Protein AF-A0A100WDU2-F1 (afdb_monomer_lite)

InterPro domains:
  IPR036661 Luciferase-like domain superfamily [G3DSA:3.20.20.30] (2-84)
  IPR036661 Luciferase-like domain superfamily [SSF51679] (5-73)
  IPR051260 Diverse substrate monooxygenases [PTHR30011] (5-73)

Foldseek 3Di:
DDDDDQDDFLLSSLVVQVVCVVVVVDLDDDDDDPDPPVRVVCCVVGNQVNCVVVVNDDPDQPDDDPCSVVVHDDPVVVVVVVVD

Sequence (84 aa):
MLLPQYVGTAAQVADQIEESFRAGEADGVMVSAAQSPGTFNDFVDYVVPELQRRGLFRTEYQGDTLRDHLGLSSTTERVAHAVA

Radius of gyration: 16.32 Å; chains: 1; bounding box: 39×32×44 Å

pLDDT: mean 88.61, std 13.29, range [47.75, 98.44]

Structure (mmCIF, N/CA/C/O backbone):
data_AF-A0A100WDU2-F1
#
_entry.id   AF-A0A100WDU2-F1
#
loop_
_atom_site.group_PDB
_atom_site.id
_atom_site.type_symbol
_atom_site.label_atom_id
_atom_site.label_alt_id
_atom_site.label_comp_id
_atom_site.label_asym_id
_atom_site.label_entity_id
_atom_site.label_seq_id
_atom_site.pdbx_PDB_ins_code
_atom_site.Cartn_x
_atom_site.Cartn_y
_atom_site.Cartn_z
_atom_site.occupancy
_atom_site.B_iso_or_equiv
_atom_site.auth_seq_id
_atom_site.auth_comp_id
_atom_site.auth_asym_id
_atom_site.auth_atom_id
_atom_site.pdbx_PDB_model_num
ATOM 1 N N . MET A 1 1 ? -1.894 21.379 -10.119 1.00 47.75 1 MET A N 1
ATOM 2 C CA . MET A 1 1 ? -0.721 20.524 -9.848 1.00 47.75 1 MET A CA 1
ATOM 3 C C . MET A 1 1 ? -1.258 19.161 -9.483 1.00 47.75 1 MET A C 1
ATOM 5 O O . MET A 1 1 ? -2.020 19.081 -8.530 1.00 47.75 1 MET A O 1
ATOM 9 N N . LEU A 1 2 ? -1.019 18.161 -10.332 1.00 68.06 2 LEU A N 1
ATOM 10 C CA . LEU A 1 2 ? -1.573 16.821 -10.149 1.00 68.06 2 LEU A CA 1
ATOM 11 C C . LEU A 1 2 ? -0.715 16.029 -9.151 1.00 68.06 2 LEU A C 1
ATOM 13 O O . LEU A 1 2 ? 0.455 16.344 -8.981 1.00 68.06 2 LEU A O 1
ATOM 17 N N . LEU A 1 3 ? -1.358 15.074 -8.481 1.00 79.25 3 LEU A N 1
ATOM 18 C CA . LEU A 1 3 ? -0.901 14.213 -7.379 1.00 79.25 3 LEU A CA 1
ATOM 19 C C . LEU A 1 3 ? 0.593 13.800 -7.422 1.00 79.25 3 LEU A C 1
ATOM 21 O O . LEU A 1 3 ? 1.146 13.676 -8.516 1.00 79.25 3 LEU A O 1
ATOM 25 N N . PRO A 1 4 ? 1.228 13.516 -6.262 1.00 83.69 4 PRO A N 1
ATOM 26 C CA . PRO A 1 4 ? 2.583 12.961 -6.213 1.00 83.69 4 PRO A CA 1
ATOM 27 C C . PRO A 1 4 ? 2.735 11.754 -7.146 1.00 83.69 4 PRO A C 1
ATOM 29 O O . PRO A 1 4 ? 1.885 10.861 -7.163 1.00 83.69 4 PRO A O 1
ATOM 32 N N . GLN A 1 5 ? 3.806 11.739 -7.942 1.00 88.88 5 GLN A N 1
ATOM 33 C CA . GLN A 1 5 ? 4.098 10.646 -8.867 1.00 88.88 5 GLN A CA 1
ATOM 34 C C . GLN A 1 5 ? 5.139 9.711 -8.259 1.00 88.88 5 GLN A C 1
ATOM 36 O O . GLN A 1 5 ? 6.299 10.081 -8.106 1.00 88.88 5 GLN A O 1
ATOM 41 N N . TYR A 1 6 ? 4.721 8.483 -7.970 1.00 90.88 6 TYR A N 1
ATOM 42 C CA . TYR A 1 6 ? 5.598 7.417 -7.503 1.00 90.88 6 TYR A CA 1
ATOM 43 C C . TYR A 1 6 ? 6.112 6.637 -8.716 1.00 90.88 6 TYR A C 1
ATOM 45 O O . TYR A 1 6 ? 5.334 5.993 -9.420 1.00 90.88 6 TYR A O 1
ATOM 53 N N . VAL A 1 7 ? 7.416 6.721 -8.989 1.00 92.25 7 VAL A N 1
ATOM 54 C CA . VAL A 1 7 ? 8.056 6.068 -10.142 1.00 92.25 7 VAL A CA 1
ATOM 55 C C . VAL A 1 7 ? 9.293 5.316 -9.670 1.00 92.25 7 VAL A C 1
ATOM 57 O O . VAL A 1 7 ? 10.147 5.886 -8.996 1.00 92.25 7 VAL A O 1
ATOM 60 N N . GLY A 1 8 ? 9.400 4.039 -10.032 1.00 94.81 8 GLY A N 1
ATOM 61 C CA . GLY A 1 8 ? 10.530 3.193 -9.661 1.00 94.81 8 GLY A CA 1
ATOM 62 C C . GLY A 1 8 ? 10.180 1.711 -9.698 1.00 94.81 8 GLY A C 1
ATOM 63 O O . GLY A 1 8 ? 9.140 1.315 -10.225 1.00 94.81 8 GLY A O 1
ATOM 64 N N . THR A 1 9 ? 11.054 0.887 -9.126 1.00 97.62 9 THR A N 1
ATOM 65 C CA . THR A 1 9 ? 10.756 -0.525 -8.864 1.00 97.62 9 THR A CA 1
ATOM 66 C C . THR A 1 9 ? 9.681 -0.656 -7.785 1.00 97.62 9 THR A C 1
ATOM 68 O O . THR A 1 9 ? 9.445 0.269 -7.007 1.00 97.62 9 THR A O 1
ATOM 71 N N . ALA A 1 10 ? 9.058 -1.830 -7.679 1.00 97.44 10 ALA A N 1
ATOM 72 C CA . ALA A 1 10 ? 8.047 -2.075 -6.652 1.00 97.44 10 ALA A CA 1
ATOM 73 C C . ALA A 1 10 ? 8.560 -1.831 -5.224 1.00 97.44 10 ALA A C 1
ATOM 75 O O . ALA A 1 10 ? 7.854 -1.237 -4.412 1.00 97.44 10 ALA A O 1
ATOM 76 N N . ALA A 1 11 ? 9.814 -2.206 -4.945 1.00 98.06 11 ALA A N 1
ATOM 77 C CA . ALA A 1 11 ? 10.457 -1.931 -3.665 1.00 98.06 11 ALA A CA 1
ATOM 78 C C . ALA A 1 11 ? 10.607 -0.424 -3.410 1.00 98.06 11 ALA A C 1
ATOM 80 O O . ALA A 1 11 ? 10.254 0.031 -2.330 1.00 98.06 11 ALA A O 1
ATOM 81 N N . GLN A 1 12 ? 11.039 0.352 -4.411 1.00 98.12 12 GLN A N 1
ATOM 82 C CA . GLN A 1 12 ? 11.186 1.808 -4.287 1.00 98.12 12 GLN A CA 1
ATOM 83 C C . GLN A 1 12 ? 9.844 2.517 -4.089 1.00 98.12 12 GLN A C 1
ATOM 85 O O . GLN A 1 12 ? 9.766 3.501 -3.359 1.00 98.12 12 GLN A O 1
ATOM 90 N N . VAL A 1 13 ? 8.782 2.052 -4.750 1.00 97.06 13 VAL A N 1
ATOM 91 C CA . VAL A 1 13 ? 7.432 2.595 -4.543 1.00 97.06 13 VAL A CA 1
ATOM 92 C C . VAL A 1 13 ? 6.934 2.253 -3.136 1.00 97.06 13 VAL A C 1
ATOM 94 O O . VAL A 1 13 ? 6.411 3.128 -2.450 1.00 97.06 13 VAL A O 1
ATOM 97 N N . ALA A 1 14 ? 7.145 1.018 -2.672 1.00 97.56 14 ALA A N 1
ATOM 98 C CA . ALA A 1 14 ? 6.803 0.614 -1.311 1.00 97.56 14 ALA A CA 1
ATOM 99 C C . ALA A 1 14 ? 7.599 1.389 -0.243 1.00 97.56 14 ALA A C 1
ATOM 101 O O . ALA A 1 14 ? 7.014 1.754 0.772 1.00 97.56 14 ALA A O 1
ATOM 102 N N . ASP A 1 15 ? 8.882 1.693 -0.485 1.00 97.56 15 ASP A N 1
ATOM 103 C CA . ASP A 1 15 ? 9.714 2.528 0.398 1.00 97.56 15 ASP A CA 1
ATOM 104 C C . ASP A 1 15 ? 9.098 3.920 0.586 1.00 97.56 15 ASP A C 1
ATOM 106 O O . ASP A 1 15 ? 8.975 4.395 1.710 1.00 97.56 15 ASP A O 1
ATOM 110 N N . GLN A 1 16 ? 8.653 4.550 -0.505 1.00 95.56 16 GLN A N 1
ATOM 111 C CA . GLN A 1 16 ? 8.040 5.879 -0.455 1.00 95.56 16 GLN A CA 1
ATOM 112 C C . GLN A 1 16 ? 6.685 5.869 0.277 1.00 95.56 16 GLN A C 1
ATOM 114 O O . GLN A 1 16 ? 6.381 6.790 1.029 1.00 95.56 16 GLN A O 1
ATOM 119 N N . ILE A 1 17 ? 5.865 4.826 0.086 1.00 95.69 17 ILE A N 1
ATOM 120 C CA . ILE A 1 17 ? 4.597 4.667 0.824 1.00 95.69 17 ILE A CA 1
ATOM 121 C C . ILE A 1 17 ? 4.868 4.454 2.321 1.00 95.69 17 ILE A C 1
ATOM 123 O O . ILE A 1 17 ? 4.186 5.032 3.167 1.00 95.69 17 ILE A O 1
ATOM 127 N N . GLU A 1 18 ? 5.864 3.631 2.653 1.00 96.00 18 GLU A N 1
ATOM 128 C CA . GLU A 1 18 ? 6.280 3.371 4.030 1.00 96.00 18 GLU A CA 1
ATOM 129 C C . GLU A 1 18 ? 6.805 4.632 4.722 1.00 96.00 18 GLU A C 1
ATOM 131 O O . GLU A 1 18 ? 6.473 4.866 5.885 1.00 96.00 18 GLU A O 1
ATOM 136 N N . GLU A 1 19 ? 7.591 5.447 4.020 1.00 95.19 19 GLU A N 1
ATOM 137 C CA . GLU A 1 19 ? 8.103 6.719 4.528 1.00 95.19 19 GLU A CA 1
ATOM 138 C C . GLU A 1 19 ? 6.957 7.658 4.918 1.00 95.19 19 GLU A C 1
ATOM 140 O O . GLU A 1 19 ? 6.893 8.072 6.077 1.00 95.19 19 GLU A O 1
ATOM 145 N N . SER A 1 20 ? 5.999 7.903 4.014 1.00 92.88 20 SER A N 1
ATOM 146 C CA . SER A 1 20 ? 4.822 8.735 4.306 1.00 92.88 20 SER A CA 1
ATOM 147 C C . SER A 1 20 ? 3.993 8.195 5.478 1.00 92.88 20 SER A C 1
ATOM 149 O O . SER A 1 20 ? 3.564 8.963 6.343 1.00 92.88 20 SER A O 1
ATOM 151 N N . PHE A 1 21 ? 3.792 6.874 5.558 1.00 93.75 21 PHE A N 1
ATOM 152 C CA . PHE A 1 21 ? 3.058 6.254 6.667 1.00 93.75 21 PHE A CA 1
ATOM 153 C C . PHE A 1 21 ? 3.784 6.441 8.007 1.00 93.75 21 PHE A C 1
ATOM 155 O O . PHE A 1 21 ? 3.189 6.875 8.993 1.00 93.75 21 PHE A O 1
ATOM 162 N N . ARG A 1 22 ? 5.093 6.164 8.055 1.00 94.94 22 ARG A N 1
ATOM 163 C CA . ARG A 1 22 ? 5.908 6.305 9.275 1.00 94.94 22 ARG A CA 1
ATOM 164 C C . ARG A 1 22 ? 6.089 7.761 9.699 1.00 94.94 22 ARG A C 1
ATOM 166 O O . ARG A 1 22 ? 6.234 8.019 10.892 1.00 94.94 22 ARG A O 1
ATOM 173 N N . ALA A 1 23 ? 6.068 8.692 8.749 1.00 95.69 23 ALA A N 1
ATOM 174 C CA . ALA A 1 23 ? 6.073 10.127 9.007 1.00 95.69 23 ALA A CA 1
ATOM 175 C C . ALA A 1 23 ? 4.721 10.652 9.532 1.00 95.69 23 ALA A C 1
ATOM 177 O O . ALA A 1 23 ? 4.642 11.804 9.958 1.00 95.69 23 ALA A O 1
ATOM 178 N N . GLY A 1 24 ? 3.669 9.822 9.544 1.00 93.38 24 GLY A N 1
ATOM 179 C CA . GLY A 1 24 ? 2.333 10.213 9.995 1.00 93.38 24 GLY A CA 1
ATOM 180 C C . GLY A 1 24 ? 1.614 11.144 9.018 1.00 93.38 24 GLY A C 1
ATOM 181 O O . GLY A 1 24 ? 0.743 11.905 9.431 1.00 93.38 24 GLY A O 1
ATOM 182 N N . GLU A 1 25 ? 1.983 11.116 7.735 1.00 93.00 25 GLU A N 1
ATOM 183 C CA . GLU A 1 25 ? 1.367 11.964 6.707 1.00 93.00 25 GLU A CA 1
ATOM 184 C C . GLU A 1 25 ? -0.037 11.477 6.327 1.00 93.00 25 GLU A C 1
ATOM 186 O O . GLU A 1 25 ? -0.899 12.288 5.983 1.00 93.00 25 GLU A O 1
ATOM 191 N N . ALA A 1 26 ? -0.269 10.160 6.377 1.00 88.81 26 ALA A N 1
ATOM 192 C CA . ALA A 1 26 ? -1.550 9.542 6.054 1.00 88.81 26 ALA A CA 1
ATOM 193 C C . ALA A 1 26 ? -1.697 8.131 6.652 1.00 88.81 26 ALA A C 1
ATOM 195 O O . ALA A 1 26 ? -0.722 7.391 6.765 1.00 88.81 26 ALA A O 1
ATOM 196 N N . ASP A 1 27 ? -2.943 7.727 6.922 1.00 91.31 27 ASP A N 1
ATOM 197 C CA . ASP A 1 27 ? -3.308 6.357 7.334 1.00 91.31 27 ASP A CA 1
ATOM 198 C C . ASP A 1 27 ? -3.437 5.379 6.147 1.00 91.31 27 ASP A C 1
ATOM 200 O O . ASP A 1 27 ? -3.601 4.172 6.323 1.00 91.31 27 ASP A O 1
ATOM 204 N N . GLY A 1 28 ? -3.402 5.892 4.916 1.00 91.38 28 GLY A N 1
ATOM 205 C CA . GLY A 1 28 ? -3.540 5.112 3.692 1.00 91.38 28 GLY A CA 1
ATOM 206 C C . GLY A 1 28 ? -3.343 5.962 2.440 1.00 91.38 28 GLY A C 1
ATOM 207 O O . GLY A 1 28 ? -3.193 7.180 2.512 1.00 91.38 28 GLY A O 1
ATOM 208 N N . VAL A 1 29 ? -3.357 5.314 1.275 1.00 91.69 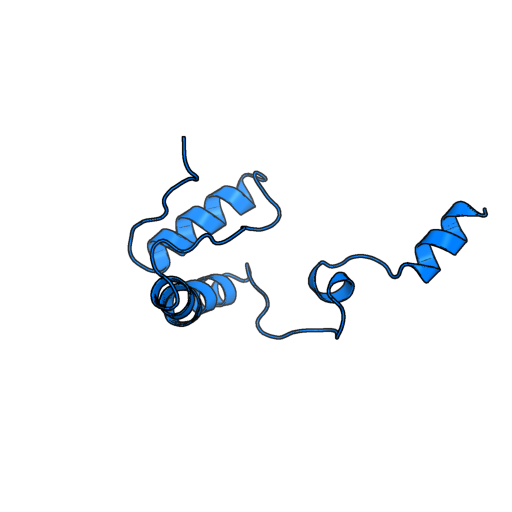29 VAL A N 1
ATOM 209 C CA . VAL A 1 29 ? -3.134 5.972 -0.020 1.00 91.69 29 VAL A CA 1
ATOM 210 C C . VAL A 1 29 ? -4.321 5.784 -0.957 1.00 91.69 29 VAL A C 1
ATOM 212 O O . VAL A 1 29 ? -4.951 4.728 -0.997 1.00 91.69 29 VAL A O 1
ATOM 215 N N . MET A 1 30 ? -4.600 6.811 -1.756 1.00 92.50 30 MET A N 1
ATOM 216 C CA . MET A 1 30 ? -5.528 6.728 -2.881 1.00 92.50 30 MET A CA 1
ATOM 217 C C . MET A 1 30 ? -4.720 6.555 -4.168 1.00 92.50 30 MET A C 1
ATOM 219 O O . MET A 1 30 ? -4.002 7.464 -4.582 1.00 92.50 30 MET A O 1
ATOM 223 N N . VAL A 1 31 ? -4.832 5.389 -4.804 1.00 92.19 31 VAL A N 1
ATOM 224 C CA . VAL A 1 31 ? -4.071 5.067 -6.019 1.00 92.19 31 VAL A CA 1
ATOM 225 C C . VAL A 1 31 ? -4.804 5.600 -7.249 1.00 92.19 31 VAL A C 1
ATOM 227 O O . VAL A 1 31 ? -5.889 5.133 -7.589 1.00 92.19 31 VAL A O 1
ATOM 230 N N . SER A 1 32 ? -4.196 6.570 -7.934 1.00 92.00 32 SER A N 1
ATOM 231 C CA . SER A 1 32 ? -4.678 7.082 -9.220 1.00 92.00 32 SER A CA 1
ATOM 232 C C . SER A 1 32 ? -3.887 6.455 -10.363 1.00 92.00 32 SER A C 1
ATOM 234 O O . SER A 1 32 ? -2.664 6.563 -10.404 1.00 92.00 32 SER A O 1
ATOM 236 N N . ALA A 1 33 ? -4.579 5.836 -11.318 1.00 89.19 33 ALA A N 1
ATOM 237 C CA . ALA A 1 33 ? -3.934 5.203 -12.462 1.00 89.19 33 ALA A CA 1
ATOM 238 C C . ALA A 1 33 ? -3.410 6.232 -13.475 1.00 89.19 33 ALA A C 1
ATOM 240 O O . ALA A 1 33 ? -4.116 7.174 -13.835 1.00 89.19 33 ALA A O 1
ATOM 241 N N . ALA A 1 34 ? -2.196 6.006 -13.983 1.00 88.38 34 ALA A N 1
ATOM 242 C CA . ALA A 1 34 ? -1.683 6.710 -15.159 1.00 88.38 34 ALA A CA 1
ATOM 243 C C . ALA A 1 34 ? -2.273 6.121 -16.453 1.00 88.38 34 ALA A C 1
ATOM 245 O O . ALA A 1 34 ? -2.564 6.852 -17.398 1.00 88.38 34 ALA A O 1
ATOM 246 N N . GLN A 1 35 ? -2.492 4.802 -16.476 1.00 91.19 35 GLN A N 1
ATOM 247 C CA . GLN A 1 35 ? -3.194 4.083 -17.535 1.00 91.19 35 GLN A CA 1
ATOM 248 C C . GLN A 1 35 ? -4.049 2.974 -16.912 1.00 91.19 35 GLN A C 1
ATOM 250 O O . GLN A 1 35 ? -3.597 2.252 -16.026 1.00 91.19 35 GLN A O 1
ATOM 255 N N . SER A 1 36 ? -5.295 2.843 -17.371 1.00 86.88 36 SER A N 1
ATOM 256 C CA . SER A 1 36 ? -6.211 1.802 -16.898 1.00 86.88 36 SER A CA 1
ATOM 257 C C . SER A 1 36 ? -6.434 0.741 -17.982 1.00 86.88 36 SER A C 1
ATOM 259 O O . SER A 1 36 ? -6.661 1.119 -19.137 1.00 86.88 36 SER A O 1
ATOM 261 N N . PRO A 1 37 ? -6.400 -0.565 -17.642 1.00 89.94 37 PRO A N 1
ATOM 262 C CA . PRO A 1 37 ? -6.267 -1.136 -16.290 1.00 89.94 37 PRO A CA 1
ATOM 263 C C . PRO A 1 37 ? -4.820 -1.403 -15.828 1.00 89.94 37 PRO A C 1
ATOM 265 O O . PRO A 1 37 ? -4.623 -1.814 -14.687 1.00 89.94 37 PRO A O 1
ATOM 268 N N . GLY A 1 38 ? -3.814 -1.190 -16.682 1.00 92.94 38 GLY A N 1
ATOM 269 C CA . GLY A 1 38 ? -2.445 -1.673 -16.470 1.00 92.94 38 GLY A CA 1
ATOM 270 C C . GLY A 1 38 ? -1.813 -1.206 -15.161 1.00 92.94 38 GLY A C 1
ATOM 271 O O . GLY A 1 38 ? -1.265 -2.025 -14.433 1.00 92.94 38 GLY A O 1
ATOM 272 N N . THR A 1 39 ? -1.983 0.071 -14.792 1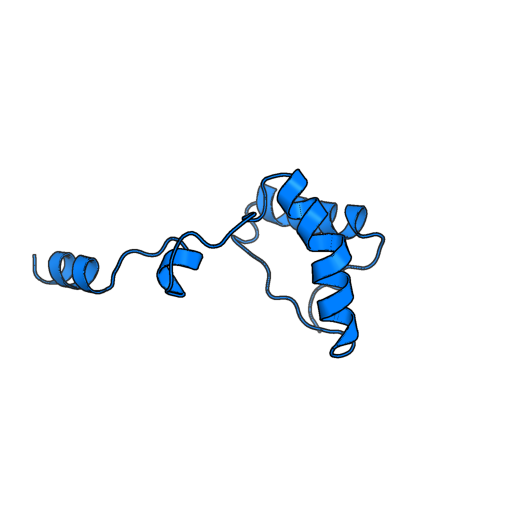.00 92.31 39 THR A N 1
ATOM 273 C CA . THR A 1 39 ? -1.425 0.594 -13.534 1.00 92.31 39 THR A CA 1
ATOM 274 C C . THR A 1 39 ? -1.962 -0.142 -12.304 1.00 92.31 39 THR A C 1
ATOM 276 O O . THR A 1 39 ? -1.219 -0.347 -11.349 1.00 92.31 39 THR A O 1
ATOM 279 N N . PHE A 1 40 ? -3.235 -0.551 -12.306 1.00 95.62 40 PHE A N 1
ATOM 280 C CA . PHE A 1 40 ? -3.796 -1.286 -11.173 1.00 95.62 40 PHE A CA 1
ATOM 281 C C . PHE A 1 40 ? -3.269 -2.720 -11.107 1.00 95.62 40 PHE A C 1
ATOM 283 O O . PHE A 1 40 ? -2.971 -3.184 -10.010 1.00 95.62 40 PHE A O 1
ATOM 290 N N . ASN A 1 41 ? -3.101 -3.385 -12.254 1.00 96.25 41 ASN A N 1
ATOM 291 C CA . ASN A 1 41 ? -2.511 -4.724 -12.304 1.00 96.25 41 ASN A CA 1
ATOM 292 C C . ASN A 1 41 ? -1.070 -4.698 -11.786 1.00 96.25 41 ASN A C 1
ATOM 294 O O . ASN A 1 41 ? -0.755 -5.418 -10.848 1.00 96.25 41 ASN A O 1
ATOM 298 N N . ASP A 1 42 ? -0.234 -3.790 -12.299 1.00 95.62 42 ASP A N 1
ATOM 299 C CA . ASP A 1 42 ? 1.163 -3.671 -11.866 1.00 95.62 42 ASP A CA 1
ATOM 300 C C . ASP A 1 42 ? 1.269 -3.363 -10.362 1.00 95.62 42 ASP A C 1
ATOM 302 O O . ASP A 1 42 ? 2.120 -3.905 -9.655 1.00 95.62 42 ASP A O 1
ATOM 306 N N . PHE A 1 43 ? 0.387 -2.504 -9.840 1.00 96.25 43 PHE A N 1
ATOM 307 C CA . PHE A 1 43 ? 0.374 -2.175 -8.416 1.00 96.25 43 PHE A CA 1
ATOM 308 C C . PHE A 1 43 ? 0.000 -3.386 -7.55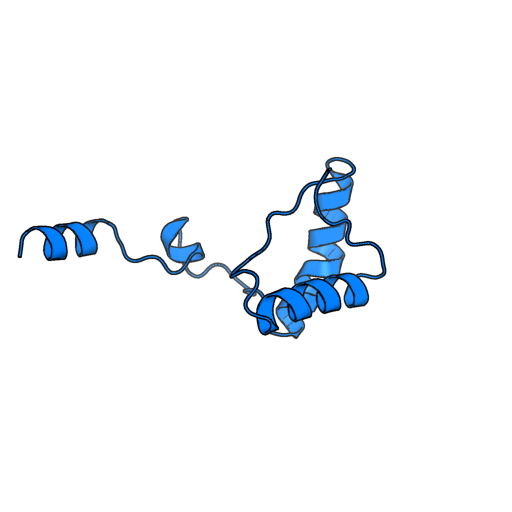1 1.00 96.25 43 PHE A C 1
ATOM 310 O O . PHE A 1 43 ? 0.657 -3.650 -6.541 1.00 96.25 43 PHE A O 1
ATOM 317 N N . VAL A 1 44 ? -1.038 -4.128 -7.939 1.00 97.19 44 VAL A N 1
ATOM 318 C CA . VAL A 1 44 ? -1.494 -5.317 -7.207 1.00 97.19 44 VAL A CA 1
ATOM 319 C C . VAL A 1 44 ? -0.480 -6.456 -7.308 1.00 97.19 44 VAL A C 1
ATOM 321 O O . VAL A 1 44 ? -0.196 -7.089 -6.296 1.00 97.19 44 VAL A O 1
ATOM 324 N N . ASP A 1 45 ? 0.101 -6.686 -8.482 1.00 97.75 45 ASP A N 1
ATOM 325 C CA . ASP A 1 45 ? 1.006 -7.812 -8.721 1.00 97.75 45 ASP A CA 1
ATOM 326 C C . ASP A 1 45 ? 2.398 -7.581 -8.119 1.00 97.75 45 ASP A C 1
ATOM 328 O O . ASP A 1 45 ? 3.037 -8.533 -7.667 1.00 97.75 45 ASP A O 1
ATOM 332 N N . TYR A 1 46 ? 2.875 -6.329 -8.082 1.00 98.00 46 TYR A N 1
ATOM 333 C CA . TYR A 1 46 ? 4.246 -6.031 -7.661 1.00 98.00 46 TYR A CA 1
ATOM 334 C C . TYR A 1 46 ? 4.356 -5.241 -6.352 1.00 98.00 46 TYR A C 1
ATOM 336 O O . TYR A 1 46 ? 5.233 -5.543 -5.544 1.00 98.00 46 TYR A O 1
ATOM 344 N N . VAL A 1 47 ? 3.502 -4.242 -6.101 1.00 98.00 47 VAL A N 1
ATOM 345 C CA . VAL A 1 47 ? 3.647 -3.349 -4.929 1.00 98.00 47 VAL A CA 1
ATOM 346 C C . VAL A 1 47 ? 2.938 -3.904 -3.694 1.00 98.00 47 VAL A C 1
ATOM 348 O O . VAL A 1 47 ? 3.504 -3.887 -2.601 1.00 98.00 47 VAL A O 1
ATOM 351 N N . VAL A 1 48 ? 1.720 -4.432 -3.843 1.00 98.00 48 VAL A N 1
ATOM 352 C CA . VAL A 1 48 ? 0.953 -4.994 -2.715 1.00 98.00 48 VAL A CA 1
ATOM 353 C C . VAL A 1 48 ? 1.721 -6.098 -1.966 1.00 98.00 48 VAL A C 1
ATOM 355 O O . VAL A 1 48 ? 1.757 -6.024 -0.734 1.00 98.00 48 VAL A O 1
ATOM 358 N N . PRO A 1 49 ? 2.400 -7.061 -2.627 1.00 98.44 49 PRO A N 1
ATOM 359 C CA . PRO A 1 49 ? 3.187 -8.077 -1.926 1.00 98.44 49 PRO A CA 1
ATOM 360 C C . PRO A 1 49 ? 4.336 -7.493 -1.096 1.00 98.44 49 PRO A C 1
ATOM 362 O O . PRO A 1 49 ? 4.606 -7.975 0.004 1.00 98.44 49 PRO A O 1
ATOM 365 N N . GLU A 1 50 ? 4.990 -6.426 -1.571 1.00 98.31 50 GLU A N 1
ATOM 366 C CA . GLU A 1 50 ? 6.031 -5.735 -0.801 1.00 98.31 50 GLU A CA 1
ATOM 367 C C . GLU A 1 50 ? 5.456 -5.068 0.452 1.00 98.31 50 GLU A C 1
ATOM 369 O O . GLU A 1 50 ? 6.026 -5.202 1.536 1.00 98.31 50 GLU A O 1
ATOM 374 N N . LEU A 1 51 ? 4.306 -4.397 0.335 1.00 98.00 51 LEU A N 1
ATOM 375 C CA . LEU A 1 51 ? 3.630 -3.777 1.479 1.00 98.00 51 LEU A CA 1
ATOM 376 C C . LEU A 1 51 ? 3.166 -4.825 2.505 1.00 98.00 51 LEU A C 1
ATOM 378 O O . LEU A 1 51 ? 3.315 -4.615 3.710 1.00 98.00 51 LEU A O 1
ATOM 382 N N . GLN A 1 52 ? 2.666 -5.975 2.046 1.00 98.19 52 GLN A N 1
ATOM 383 C CA . GLN A 1 52 ? 2.306 -7.106 2.908 1.00 98.19 52 GLN A CA 1
ATOM 384 C C . GLN A 1 52 ? 3.530 -7.694 3.619 1.00 98.19 52 GLN A C 1
ATOM 386 O O . GLN A 1 52 ? 3.496 -7.885 4.834 1.00 98.19 52 GLN A O 1
ATOM 391 N N . ARG A 1 53 ? 4.643 -7.914 2.902 1.00 97.81 53 ARG A N 1
ATOM 392 C CA . ARG A 1 53 ? 5.908 -8.413 3.479 1.00 97.81 53 ARG A CA 1
ATOM 393 C C . ARG A 1 53 ? 6.440 -7.498 4.586 1.00 97.81 53 ARG A C 1
ATOM 395 O O . ARG A 1 53 ? 7.072 -7.975 5.526 1.00 97.81 53 ARG A O 1
ATOM 402 N N . ARG A 1 54 ? 6.189 -6.193 4.474 1.00 97.25 54 ARG A N 1
ATOM 403 C CA . ARG A 1 54 ? 6.580 -5.166 5.454 1.00 97.25 54 ARG A CA 1
ATOM 404 C C . ARG A 1 54 ? 5.581 -5.002 6.606 1.00 97.25 54 ARG A C 1
ATOM 406 O O . ARG A 1 54 ? 5.854 -4.239 7.526 1.00 97.25 54 ARG A O 1
ATOM 413 N N . GLY A 1 55 ? 4.441 -5.694 6.571 1.00 96.06 55 GLY A N 1
ATOM 414 C CA . GLY A 1 55 ? 3.380 -5.561 7.573 1.00 96.06 55 GLY A CA 1
ATOM 415 C C . GLY A 1 55 ? 2.590 -4.251 7.481 1.00 96.06 55 GLY A C 1
ATOM 416 O O . GLY A 1 55 ? 1.923 -3.879 8.440 1.00 96.06 55 GLY A O 1
ATOM 417 N N . LEU A 1 56 ? 2.664 -3.549 6.345 1.00 95.94 56 LEU A N 1
ATOM 418 C CA . LEU A 1 56 ? 1.975 -2.273 6.107 1.00 95.94 56 LEU A CA 1
ATOM 419 C C . LEU A 1 56 ? 0.601 -2.450 5.453 1.00 95.94 56 LEU A C 1
ATOM 421 O O . LEU A 1 56 ? -0.195 -1.517 5.418 1.00 95.94 56 LEU A O 1
ATOM 425 N N . PHE A 1 57 ? 0.316 -3.633 4.911 1.00 96.56 57 PHE A N 1
ATOM 426 C CA . PHE A 1 57 ? -0.960 -3.9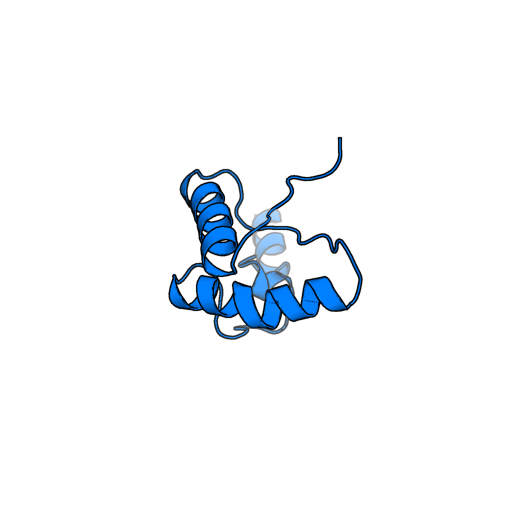32 4.275 1.00 96.56 57 PHE A CA 1
ATOM 427 C C . PHE A 1 57 ? -1.470 -5.311 4.684 1.00 96.56 57 PHE A C 1
ATOM 429 O O . PHE A 1 57 ? -0.692 -6.240 4.903 1.00 96.56 57 PHE A O 1
ATOM 436 N N . ARG A 1 58 ? -2.796 -5.446 4.772 1.00 95.81 58 ARG A N 1
ATOM 437 C CA . ARG A 1 58 ? -3.456 -6.709 5.121 1.00 95.81 58 ARG A CA 1
ATOM 438 C C . ARG A 1 58 ? -3.166 -7.803 4.085 1.00 95.81 58 ARG A C 1
ATOM 440 O O . ARG A 1 58 ? -3.109 -7.533 2.884 1.00 95.81 58 ARG A O 1
ATOM 447 N N . THR A 1 59 ? -3.050 -9.046 4.541 1.00 97.00 59 THR A N 1
ATOM 448 C CA . THR A 1 59 ? -2.905 -10.237 3.681 1.00 97.00 59 THR A CA 1
ATOM 449 C C . THR A 1 59 ? -4.244 -10.843 3.272 1.00 97.00 59 THR A C 1
ATOM 451 O O . THR A 1 59 ? -4.334 -11.498 2.241 1.00 97.00 59 THR A O 1
ATOM 454 N N . GLU A 1 60 ? -5.295 -10.591 4.050 1.00 96.69 60 GLU A N 1
ATOM 455 C CA . GLU A 1 60 ? -6.656 -11.060 3.799 1.00 96.69 60 GLU A CA 1
ATOM 456 C C . GLU A 1 60 ? -7.679 -10.065 4.369 1.00 96.69 60 GLU A C 1
ATOM 458 O O . GLU A 1 60 ? -7.355 -9.223 5.213 1.00 96.69 60 GLU A O 1
ATOM 463 N N . TYR A 1 61 ? -8.919 -10.138 3.891 1.00 95.62 61 TYR A N 1
ATOM 464 C CA . TYR A 1 61 ? -10.027 -9.356 4.434 1.00 95.62 61 TYR A CA 1
ATOM 465 C C . TYR A 1 61 ? -10.580 -10.024 5.696 1.00 95.62 61 TYR A C 1
ATOM 467 O O . TYR A 1 61 ? -10.859 -11.214 5.684 1.00 95.62 61 TYR A O 1
ATOM 475 N N . GLN A 1 62 ? -10.765 -9.245 6.765 1.00 89.44 62 GLN A N 1
ATOM 476 C CA . GLN A 1 62 ? -11.221 -9.740 8.076 1.00 89.44 62 GLN A CA 1
ATOM 477 C C . GLN A 1 62 ? -12.719 -9.494 8.342 1.00 89.44 62 GLN A C 1
ATOM 479 O O . GLN A 1 62 ? -13.216 -9.784 9.425 1.00 89.44 62 GLN A O 1
ATOM 484 N N . GLY A 1 63 ? -13.444 -8.929 7.375 1.00 92.44 63 GLY A N 1
ATOM 485 C CA . GLY A 1 63 ? -14.868 -8.622 7.490 1.00 92.44 63 GLY A CA 1
ATOM 486 C C . GLY A 1 63 ? -15.489 -8.321 6.132 1.00 92.44 63 GLY A C 1
ATOM 487 O O . GLY A 1 63 ? -14.792 -8.298 5.113 1.00 92.44 63 GLY A O 1
ATOM 488 N N . ASP A 1 64 ? -16.791 -8.058 6.126 1.00 94.81 64 ASP A N 1
ATOM 489 C CA . ASP A 1 64 ? -17.596 -7.987 4.899 1.00 94.81 64 ASP A CA 1
A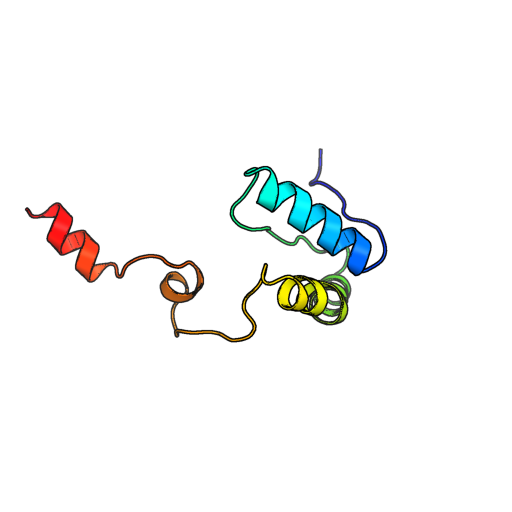TOM 490 C C . ASP A 1 64 ? -18.003 -6.559 4.526 1.00 94.81 64 ASP A C 1
ATOM 492 O O . ASP A 1 64 ? -18.517 -6.310 3.433 1.00 94.81 64 ASP A O 1
ATOM 496 N N . THR A 1 65 ? -17.780 -5.595 5.421 1.00 94.50 65 THR A N 1
ATOM 497 C CA . THR A 1 65 ? -18.154 -4.202 5.198 1.00 94.50 65 THR A CA 1
ATOM 498 C C . THR A 1 65 ? -16.937 -3.303 5.032 1.00 94.50 65 THR A C 1
ATOM 500 O O . THR A 1 65 ? -15.863 -3.537 5.584 1.00 94.50 65 THR A O 1
ATOM 503 N N . LEU A 1 66 ? -17.130 -2.182 4.333 1.00 93.81 66 LEU A N 1
ATOM 504 C CA . LEU A 1 66 ? -16.105 -1.142 4.230 1.00 93.81 66 LEU A CA 1
ATOM 505 C C . LEU A 1 66 ? -15.668 -0.619 5.610 1.00 93.81 66 LEU A C 1
ATOM 507 O O . LEU A 1 66 ? -14.519 -0.226 5.780 1.00 93.81 66 LEU A O 1
ATOM 511 N N . ARG A 1 67 ? -16.569 -0.613 6.601 1.00 93.12 67 ARG A N 1
ATOM 512 C CA . ARG A 1 67 ? -16.222 -0.205 7.967 1.00 93.12 67 ARG A CA 1
ATOM 513 C C . ARG A 1 67 ? -15.235 -1.175 8.604 1.00 93.12 67 ARG A C 1
ATOM 515 O O . ARG A 1 67 ? -14.247 -0.705 9.157 1.00 93.12 67 ARG A O 1
ATOM 522 N N . ASP A 1 68 ? -15.447 -2.480 8.439 1.00 93.06 68 ASP A N 1
ATOM 523 C CA . ASP A 1 68 ? -14.522 -3.507 8.936 1.00 93.06 68 ASP A CA 1
ATOM 524 C C . ASP A 1 68 ? -13.139 -3.339 8.299 1.00 93.06 68 ASP A C 1
ATOM 526 O O . ASP A 1 68 ? -12.114 -3.392 8.974 1.00 93.06 68 ASP A O 1
ATOM 530 N N . HIS A 1 69 ? -13.099 -3.051 6.995 1.00 94.06 69 HIS A N 1
ATOM 531 C CA . HIS A 1 69 ? -11.848 -2.876 6.248 1.00 94.06 69 HIS A CA 1
ATOM 532 C C . HIS A 1 69 ? -11.068 -1.617 6.635 1.00 94.06 69 HIS A C 1
ATOM 534 O O . HIS A 1 69 ? -9.865 -1.562 6.379 1.00 94.06 69 HIS A O 1
ATOM 540 N N . LEU A 1 70 ? -11.748 -0.621 7.208 1.00 92.94 70 LEU A N 1
ATOM 541 C CA . LEU A 1 70 ? -11.182 0.649 7.671 1.00 92.94 70 LEU A CA 1
ATOM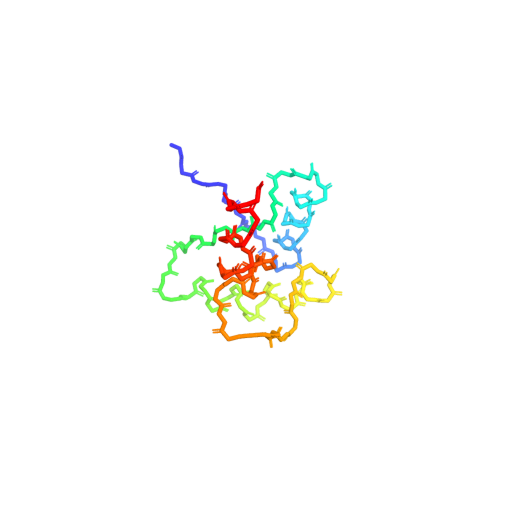 542 C C . LEU A 1 70 ? -11.002 0.702 9.200 1.00 92.94 70 LEU A C 1
ATOM 544 O O . LEU A 1 70 ? -10.602 1.740 9.721 1.00 92.94 70 LEU A O 1
ATOM 548 N N . GLY A 1 71 ? -11.326 -0.372 9.932 1.00 90.75 71 GLY A N 1
ATOM 549 C CA . GLY A 1 71 ? -11.247 -0.401 11.398 1.00 90.75 71 GLY A CA 1
ATOM 550 C C . GLY A 1 71 ? -12.251 0.523 12.100 1.00 90.75 71 GLY A C 1
ATOM 551 O O . GLY A 1 71 ? -12.000 0.990 13.210 1.00 90.75 71 GLY A O 1
ATOM 552 N N . LEU A 1 72 ? -13.382 0.827 11.457 1.00 91.31 72 LEU A N 1
ATOM 553 C CA . LEU A 1 72 ? -14.410 1.718 11.995 1.00 91.31 72 LEU A CA 1
ATOM 554 C C . LEU A 1 72 ? -15.477 0.929 12.761 1.00 91.31 72 LEU A C 1
ATOM 556 O O . LEU A 1 72 ? -15.984 -0.074 12.265 1.00 91.31 72 LEU A O 1
ATOM 560 N N . SER A 1 73 ? -15.894 1.439 13.925 1.00 84.12 73 SER A N 1
ATOM 561 C CA . SER A 1 73 ? -16.975 0.837 14.717 1.00 84.12 73 SER A CA 1
ATOM 562 C C . SER A 1 73 ? -18.307 0.779 13.965 1.00 84.12 73 SER A C 1
ATOM 564 O O . SER A 1 73 ? -18.596 1.593 13.067 1.00 84.12 73 SER A O 1
ATOM 566 N N . SER A 1 74 ? -19.149 -0.181 14.354 1.00 76.25 74 SER A N 1
ATOM 567 C CA . SER A 1 74 ? -20.469 -0.340 13.755 1.00 76.25 74 SER A CA 1
ATOM 568 C C . SER A 1 74 ? -21.327 0.906 14.015 1.00 76.25 74 SER A C 1
ATOM 570 O O . SER A 1 74 ? -21.197 1.607 15.021 1.00 76.25 74 SER A O 1
ATOM 572 N N . THR A 1 75 ? -22.234 1.229 13.088 1.00 71.50 75 THR A N 1
ATOM 573 C CA . THR A 1 75 ? -23.097 2.418 13.256 1.00 71.50 75 THR A CA 1
ATOM 574 C C . THR A 1 75 ? -24.054 2.257 14.438 1.00 71.50 75 THR A C 1
ATOM 576 O O . THR A 1 75 ? -24.364 3.239 15.109 1.00 71.50 75 THR A O 1
ATOM 579 N N . THR A 1 76 ? -24.457 1.021 14.734 1.00 64.25 76 THR A N 1
ATOM 580 C CA . THR A 1 76 ? -25.313 0.674 15.872 1.00 64.25 76 THR A CA 1
ATOM 581 C C . THR A 1 76 ? -24.663 1.038 17.210 1.00 64.25 76 THR A C 1
ATOM 583 O O . THR A 1 76 ? -25.328 1.612 18.070 1.00 64.25 76 THR A O 1
ATOM 586 N N . GLU A 1 77 ? -23.356 0.807 17.370 1.00 61.03 77 GLU A N 1
ATOM 587 C CA . GLU A 1 77 ? -22.617 1.173 18.590 1.00 61.03 77 GLU A CA 1
ATOM 588 C C . GLU A 1 77 ? -22.497 2.693 18.769 1.00 61.03 77 GLU A C 1
ATOM 590 O O . GLU A 1 77 ? -22.567 3.197 19.889 1.00 61.03 77 GLU A O 1
ATOM 595 N N . ARG A 1 78 ? -22.379 3.459 17.674 1.00 58.59 78 ARG A N 1
ATOM 596 C CA . ARG A 1 78 ? -22.291 4.927 17.756 1.00 58.59 78 ARG A CA 1
ATOM 597 C C . ARG A 1 78 ? -23.609 5.605 18.099 1.00 58.59 78 ARG A C 1
ATOM 599 O O . ARG A 1 78 ? -23.584 6.613 18.797 1.00 58.59 78 ARG A O 1
ATOM 606 N N . VAL A 1 79 ? -24.741 5.078 17.626 1.00 58.84 79 VAL A N 1
ATOM 607 C CA . VAL A 1 79 ? -26.054 5.612 18.022 1.00 58.84 79 VAL A CA 1
ATOM 608 C C . VAL A 1 79 ? -26.241 5.428 19.524 1.00 58.84 79 VAL A C 1
ATOM 610 O O . VAL A 1 79 ? -26.569 6.398 20.189 1.00 58.84 79 VAL A O 1
ATOM 613 N N . ALA A 1 80 ? -25.922 4.254 20.078 1.00 56.28 80 ALA A N 1
ATOM 614 C CA . ALA A 1 80 ? -26.013 4.008 21.520 1.00 56.28 80 ALA A CA 1
ATOM 615 C C . ALA A 1 80 ? -25.171 4.985 22.369 1.00 56.28 80 ALA A C 1
ATOM 617 O O . ALA A 1 80 ? -25.603 5.366 23.451 1.00 56.28 80 ALA A O 1
ATOM 618 N N . HIS A 1 81 ? -24.013 5.436 21.870 1.00 50.97 81 HIS A N 1
ATOM 619 C CA . HIS A 1 81 ? -23.184 6.444 22.543 1.00 50.97 81 HIS A CA 1
ATOM 620 C C . HIS A 1 81 ? -23.698 7.886 22.381 1.00 50.97 81 HIS A C 1
ATOM 622 O O . HIS A 1 81 ? -23.389 8.735 23.205 1.00 50.97 81 HIS A O 1
ATOM 628 N N . ALA A 1 82 ? -24.473 8.180 21.334 1.00 56.06 82 ALA A N 1
ATOM 629 C CA . ALA A 1 82 ? -25.022 9.514 21.082 1.00 56.06 82 ALA A CA 1
ATOM 630 C C . ALA A 1 82 ? -26.354 9.788 21.809 1.00 56.06 82 ALA A C 1
ATOM 632 O O . ALA A 1 82 ? -26.794 10.934 21.838 1.00 56.06 82 ALA A O 1
ATOM 633 N N . VAL A 1 83 ? -27.012 8.755 22.355 1.00 55.34 83 VAL A N 1
ATOM 634 C CA . VAL A 1 83 ? -28.262 8.891 23.138 1.00 55.34 83 VAL A CA 1
ATOM 635 C C . VAL A 1 83 ? -28.039 8.765 24.655 1.00 55.34 83 VAL A C 1
ATOM 637 O O . VAL A 1 83 ? -29.013 8.737 25.407 1.00 55.34 83 VAL A O 1
ATOM 640 N N . ALA A 1 84 ? -26.782 8.679 25.100 1.00 49.88 84 ALA A N 1
ATOM 641 C CA . ALA A 1 84 ? -26.373 8.717 26.507 1.00 49.88 84 ALA A CA 1
ATOM 642 C C . ALA A 1 84 ? -25.803 10.099 26.852 1.00 49.88 84 ALA A C 1
ATOM 644 O O . ALA A 1 84 ? -26.055 10.561 27.987 1.00 49.88 84 ALA A O 1
#

Organism: Mycolicibacterium canariasense (NCBI:txid228230)

Secondary structure (DSSP, 8-state):
-------S-HHHHHHHHHHHHHTTS-SS-----SSTTHHHHHIIIIIHHHHHHTTSS-SS---SSHHHHTTPPPHHHHHHHH--